Protein AF-A0A5X8MRG8-F1 (afdb_monomer_lite)

Organism: NCBI:txid1967642

Foldseek 3Di:
DDPPCDVVNVVVVVVVVCVVVPPPDPPPDPDDVVVVVVVVVVVVVVVVVVPPDPDPQWACAWDDDPPPDIDGGGHGVVVVVVVVVVVVVVVVVLVPDDPVRNVVVVVVVVVVVVVVVVVDDPDDDPDDDDDDDDDDDD

pLDDT: mean 78.26, std 19.21, range [37.41, 97.31]

Sequence (138 aa):
MNNKLTDETLSAWKMEAKISLGETAKGAWDYSHHEAILALVTELQERRKAEVPGYPETLPCPVFLEPGLKFDKGVRTQLVLYALRCRADYYAELGGMTAEQRAKHDVGIDEFKAMLQGSQPVSDRDELREQTGGDCES

Secondary structure (DSSP, 8-state):
------HHHHHHHHHHHHHHTT---S-S----HHHHHHHHHHHHHHHHHHT-----SB-SS-EEETTTEEE-TTSBHHHHHHHHHHHHHHHHHHHHS-HHHHHHHHHHHHHHHHHHHTS---------S---------

Structure (mmCIF, N/CA/C/O backbone):
data_AF-A0A5X8MRG8-F1
#
_entry.id   AF-A0A5X8MRG8-F1
#
loop_
_atom_site.group_PDB
_atom_site.id
_atom_site.type_symbol
_atom_site.label_atom_id
_atom_site.label_alt_id
_atom_site.label_comp_id
_atom_site.label_asym_id
_atom_site.label_entity_id
_atom_site.label_seq_id
_atom_site.pdbx_PDB_ins_code
_atom_site.Cartn_x
_atom_site.Cartn_y
_atom_site.Cartn_z
_atom_site.occupancy
_atom_site.B_iso_or_equiv
_atom_site.auth_seq_id
_atom_site.auth_comp_id
_atom_site.auth_asym_id
_atom_site.auth_atom_id
_atom_site.pdbx_PDB_model_num
ATOM 1 N N . MET A 1 1 ? 9.711 97.025 8.025 1.00 42.34 1 MET A N 1
ATOM 2 C CA . MET A 1 1 ? 9.571 96.287 9.298 1.00 42.34 1 MET A CA 1
ATOM 3 C C . MET A 1 1 ? 9.673 94.811 8.984 1.00 42.34 1 MET A C 1
ATOM 5 O O . MET A 1 1 ? 8.966 94.312 8.123 1.00 42.34 1 MET A O 1
ATOM 9 N N . ASN A 1 2 ? 10.668 94.186 9.585 1.00 59.44 2 ASN A N 1
ATOM 10 C CA . ASN A 1 2 ? 11.295 92.937 9.187 1.00 59.44 2 ASN A CA 1
ATOM 11 C C . ASN A 1 2 ? 10.516 91.792 9.839 1.00 59.44 2 ASN A C 1
ATOM 13 O O . ASN A 1 2 ? 10.466 91.695 11.064 1.00 59.44 2 ASN A O 1
ATOM 17 N N . ASN A 1 3 ? 9.891 90.955 9.016 1.00 64.62 3 ASN A N 1
ATOM 18 C CA . ASN A 1 3 ? 9.174 89.749 9.416 1.00 64.62 3 ASN A CA 1
ATOM 19 C C . ASN A 1 3 ? 10.179 88.690 9.886 1.00 64.62 3 ASN A C 1
ATOM 21 O O . ASN A 1 3 ? 10.600 87.811 9.140 1.00 64.62 3 ASN A O 1
ATOM 25 N N . LYS A 1 4 ? 10.605 88.799 11.144 1.00 66.75 4 LYS A N 1
ATOM 26 C CA . LYS A 1 4 ? 11.453 87.795 11.778 1.00 66.75 4 LYS A CA 1
ATOM 27 C C .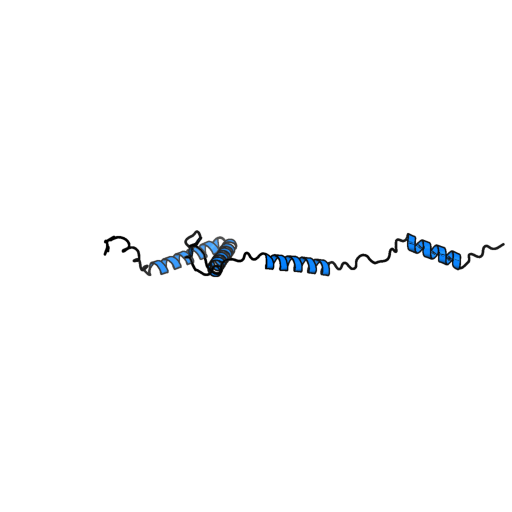 LYS A 1 4 ? 10.615 86.528 11.953 1.00 66.75 4 LYS A C 1
ATOM 29 O O . LYS A 1 4 ? 9.825 86.444 12.887 1.00 66.75 4 LYS A O 1
ATOM 34 N N . LEU A 1 5 ? 10.745 85.591 11.014 1.00 69.69 5 LEU A N 1
ATOM 35 C CA . LEU A 1 5 ? 10.175 84.253 11.127 1.00 69.69 5 LEU A CA 1
ATOM 36 C C . LEU A 1 5 ? 10.693 83.655 12.437 1.00 69.69 5 LEU A C 1
ATOM 38 O O . LEU A 1 5 ? 11.899 83.469 12.604 1.00 69.69 5 LEU A O 1
ATOM 42 N N . THR A 1 6 ? 9.799 83.487 13.406 1.00 77.19 6 THR A N 1
ATOM 43 C CA . THR A 1 6 ? 10.161 82.975 14.722 1.00 77.19 6 THR A CA 1
ATOM 44 C C . THR A 1 6 ? 10.472 81.490 14.606 1.00 77.19 6 THR A C 1
ATOM 46 O O . THR A 1 6 ? 9.896 80.775 13.784 1.00 77.19 6 THR A O 1
ATOM 49 N N . ASP A 1 7 ? 11.410 81.034 15.431 1.00 72.75 7 ASP A N 1
ATOM 50 C CA . ASP A 1 7 ? 11.827 7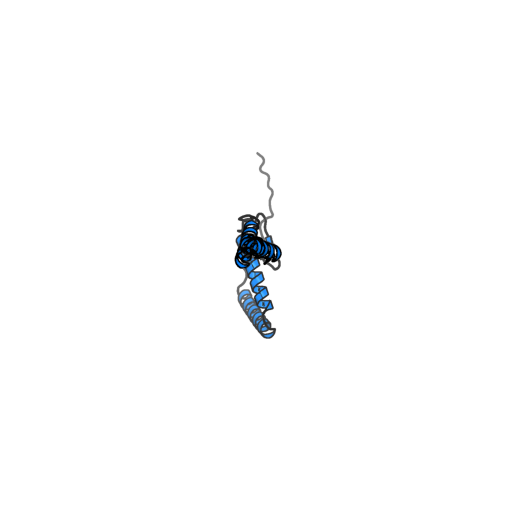9.632 15.503 1.00 72.75 7 ASP A CA 1
ATOM 51 C C . ASP A 1 7 ? 10.628 78.691 15.730 1.00 72.75 7 ASP A C 1
ATOM 53 O O . ASP A 1 7 ? 10.560 77.602 15.170 1.00 72.75 7 ASP A O 1
ATOM 57 N N . GLU A 1 8 ? 9.607 79.178 16.439 1.00 77.06 8 GLU A N 1
ATOM 58 C CA . GLU A 1 8 ? 8.351 78.468 16.673 1.00 77.06 8 GLU A CA 1
ATOM 59 C C . GLU A 1 8 ? 7.537 78.229 15.397 1.00 77.06 8 GLU A C 1
ATOM 61 O O . GLU A 1 8 ? 7.046 77.122 15.192 1.00 77.06 8 GLU A O 1
ATOM 66 N N . THR A 1 9 ? 7.435 79.213 14.497 1.00 81.38 9 THR A N 1
ATOM 67 C CA . THR A 1 9 ? 6.737 79.043 13.210 1.00 81.38 9 THR A CA 1
ATOM 68 C C . THR A 1 9 ? 7.487 78.059 12.315 1.00 81.38 9 THR A C 1
ATOM 70 O O . THR A 1 9 ? 6.882 77.253 11.610 1.00 81.38 9 THR A O 1
ATOM 73 N N . LEU A 1 10 ? 8.819 78.079 12.389 1.00 75.06 10 LEU A N 1
ATOM 74 C CA . LEU A 1 10 ? 9.689 77.149 11.672 1.00 75.06 10 LEU A CA 1
ATOM 75 C C . LEU A 1 10 ? 9.566 75.722 12.232 1.00 75.06 10 LEU A C 1
ATOM 77 O O . LEU A 1 10 ? 9.531 74.757 11.470 1.00 75.06 10 LEU A O 1
ATOM 81 N N . SER A 1 11 ? 9.438 75.588 13.553 1.00 77.94 11 SER A N 1
ATOM 82 C CA . SER A 1 11 ? 9.178 74.325 14.250 1.00 77.94 11 SER A CA 1
ATOM 83 C C . SER A 1 11 ? 7.787 73.767 13.929 1.00 77.94 11 SER A C 1
ATOM 85 O O . SER A 1 11 ? 7.657 72.578 13.630 1.00 77.94 11 SER A O 1
ATOM 87 N N . ALA A 1 12 ? 6.763 74.625 13.890 1.00 78.31 12 ALA A N 1
ATOM 88 C CA . ALA A 1 12 ? 5.396 74.249 13.538 1.00 78.31 12 ALA A CA 1
ATOM 89 C C . ALA A 1 12 ? 5.316 73.688 12.111 1.00 78.31 12 ALA A C 1
ATOM 91 O O . ALA A 1 12 ? 4.829 72.575 11.914 1.00 78.31 12 ALA A O 1
ATOM 92 N N . TRP A 1 13 ? 5.904 74.380 11.129 1.00 77.06 13 TRP A N 1
ATOM 93 C CA . TRP A 1 13 ? 5.945 73.890 9.745 1.00 77.06 13 TRP A CA 1
ATOM 94 C C . TRP A 1 13 ? 6.783 72.618 9.594 1.00 77.06 13 TRP A C 1
ATOM 96 O O . TRP A 1 13 ? 6.485 71.766 8.759 1.00 77.06 13 TRP A O 1
ATOM 106 N N . LYS A 1 14 ? 7.812 72.437 10.427 1.00 78.00 14 LYS A N 1
ATOM 107 C CA . LYS A 1 14 ? 8.632 71.219 10.438 1.00 78.00 14 LYS A CA 1
ATOM 108 C C . LYS A 1 14 ? 7.884 70.014 11.015 1.00 78.00 14 LYS A C 1
ATOM 110 O O . LYS A 1 14 ? 8.086 68.898 10.541 1.00 78.00 14 LYS A O 1
ATOM 115 N N . MET A 1 15 ? 7.030 70.223 12.016 1.00 71.31 15 MET A N 1
ATOM 116 C CA . MET A 1 15 ? 6.139 69.192 12.560 1.00 71.31 15 MET A CA 1
ATOM 117 C C . MET A 1 15 ? 5.035 68.829 11.559 1.00 71.31 15 MET A C 1
ATOM 119 O O . MET A 1 15 ? 4.814 67.646 11.309 1.00 71.31 15 MET A O 1
ATOM 123 N N . GLU A 1 16 ? 4.406 69.823 10.924 1.00 65.88 16 GLU A N 1
ATOM 124 C CA . GLU A 1 16 ? 3.395 69.601 9.877 1.00 65.88 16 GLU A CA 1
ATOM 125 C C . GLU A 1 16 ? 3.970 68.838 8.672 1.00 65.88 16 GLU A C 1
ATOM 127 O O . GLU A 1 16 ? 3.350 67.892 8.183 1.00 65.88 16 GLU A O 1
ATOM 132 N N . ALA A 1 17 ? 5.192 69.170 8.240 1.00 69.38 17 ALA A N 1
ATOM 133 C CA . ALA A 1 17 ? 5.876 68.458 7.161 1.00 69.38 17 ALA A CA 1
ATOM 134 C C . ALA A 1 17 ? 6.164 66.984 7.500 1.00 69.38 17 ALA A C 1
ATOM 136 O O . ALA A 1 17 ? 6.057 66.126 6.625 1.00 69.38 17 ALA A O 1
ATOM 137 N N . LYS A 1 18 ? 6.486 66.667 8.761 1.00 59.00 18 LYS A N 1
ATOM 138 C CA . LYS A 1 18 ? 6.705 65.279 9.207 1.00 59.00 18 LYS A CA 1
ATOM 139 C C . LYS A 1 18 ? 5.426 64.444 9.192 1.00 59.00 18 LYS A C 1
ATOM 141 O O . LYS A 1 18 ? 5.452 63.294 8.770 1.00 59.00 18 LYS A O 1
ATOM 146 N N . ILE A 1 19 ? 4.300 65.030 9.597 1.00 60.06 19 ILE A N 1
ATOM 147 C CA . ILE A 1 19 ? 2.998 64.345 9.580 1.00 60.06 19 ILE A CA 1
ATOM 148 C C . ILE A 1 19 ? 2.538 64.098 8.131 1.00 60.06 19 ILE A C 1
ATOM 150 O O . ILE A 1 19 ? 2.024 63.026 7.819 1.00 60.06 19 ILE A O 1
ATOM 154 N N . SER A 1 20 ? 2.779 65.056 7.229 1.00 58.53 20 SER A N 1
ATOM 155 C CA . SER A 1 20 ? 2.402 64.960 5.809 1.00 58.53 20 SER A CA 1
ATOM 156 C C . SER A 1 20 ? 3.255 63.958 5.011 1.00 58.53 20 SER A C 1
ATOM 158 O O . SER A 1 20 ? 2.766 63.349 4.062 1.00 58.53 20 SER A O 1
ATOM 160 N N . LEU A 1 21 ? 4.505 63.705 5.428 1.00 53.84 21 LEU A N 1
ATOM 161 C CA . LEU A 1 21 ? 5.387 62.708 4.801 1.00 53.84 21 LEU A CA 1
ATOM 162 C C . LEU A 1 21 ? 5.022 61.252 5.161 1.00 53.84 21 LEU A C 1
ATOM 164 O O . LEU A 1 21 ? 5.746 60.325 4.804 1.00 53.84 21 LEU A O 1
ATOM 168 N N . GLY A 1 22 ? 3.894 61.026 5.842 1.00 50.69 22 GLY A N 1
ATOM 169 C CA . GLY A 1 22 ? 3.410 59.679 6.129 1.00 50.69 22 GLY A CA 1
ATOM 170 C C . GLY A 1 22 ? 4.260 58.938 7.159 1.00 50.69 22 GLY A C 1
ATOM 171 O O . GLY A 1 22 ? 4.263 57.709 7.173 1.00 50.69 22 GLY A O 1
ATOM 172 N N . GLU A 1 23 ? 4.942 59.650 8.061 1.00 52.25 23 GLU A N 1
ATOM 173 C CA . GLU A 1 23 ? 5.461 59.052 9.295 1.00 52.25 23 GLU A CA 1
ATOM 174 C C . GLU A 1 23 ? 4.295 58.808 10.272 1.00 52.25 23 GLU A C 1
ATOM 176 O O . GLU A 1 23 ? 4.256 59.312 11.393 1.00 52.25 23 GLU A O 1
ATOM 181 N N . THR A 1 24 ? 3.310 58.007 9.854 1.00 50.12 24 THR A N 1
ATOM 182 C CA . THR A 1 24 ? 2.515 57.252 10.819 1.00 50.12 24 THR A CA 1
ATOM 183 C C . THR A 1 24 ? 3.487 56.370 11.583 1.00 50.12 24 THR A C 1
ATOM 185 O O . THR A 1 24 ? 4.351 55.738 10.968 1.00 50.12 24 THR A O 1
ATOM 188 N N . ALA A 1 25 ? 3.358 56.355 12.911 1.00 46.75 25 ALA A N 1
ATOM 189 C CA . ALA A 1 25 ? 4.076 55.451 13.794 1.00 46.75 25 ALA A CA 1
ATOM 190 C C . ALA A 1 25 ? 4.281 54.096 13.104 1.00 46.75 25 ALA A C 1
ATOM 192 O O . ALA A 1 25 ? 3.309 53.470 12.679 1.00 46.75 25 ALA A O 1
ATOM 193 N N . LYS A 1 26 ? 5.542 53.665 12.972 1.00 47.91 26 LYS A N 1
ATOM 194 C CA . LYS A 1 26 ? 5.908 52.291 12.606 1.00 47.91 26 LYS A CA 1
ATOM 195 C C . LYS A 1 26 ? 5.431 51.350 13.718 1.00 47.91 26 LYS A C 1
ATOM 197 O O . LYS A 1 26 ? 6.218 50.825 14.487 1.00 47.91 26 LYS A O 1
ATOM 202 N N . GLY A 1 27 ? 4.125 51.212 13.862 1.00 53.47 27 GLY A N 1
ATOM 203 C CA . GLY A 1 27 ? 3.444 50.224 14.681 1.00 53.47 27 GLY A CA 1
ATOM 204 C C . GLY A 1 27 ? 2.625 49.338 13.756 1.00 53.47 27 GLY A C 1
ATOM 205 O O . GLY A 1 27 ? 1.422 49.225 13.927 1.00 53.47 27 GLY A O 1
ATOM 206 N N . ALA A 1 28 ? 3.262 48.853 12.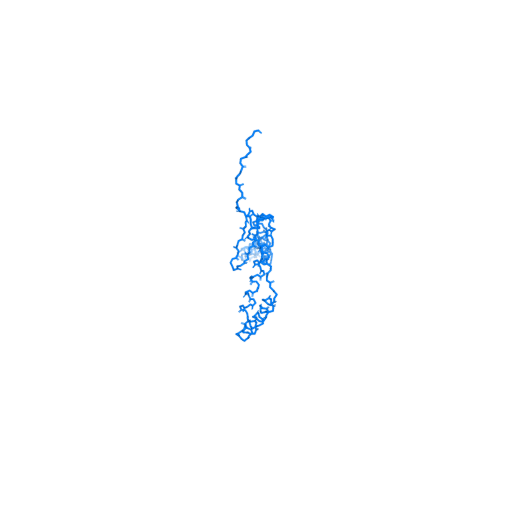693 1.00 54.28 28 ALA A N 1
ATOM 207 C CA . ALA A 1 28 ? 2.711 48.009 11.638 1.00 54.28 28 ALA A CA 1
ATOM 208 C C . ALA A 1 28 ? 3.854 47.886 10.618 1.00 54.28 28 ALA A C 1
ATOM 210 O O . ALA A 1 28 ? 4.104 48.818 9.867 1.00 54.28 28 ALA A O 1
ATOM 211 N N . TRP A 1 29 ? 4.669 46.846 10.531 1.00 50.41 29 TRP A N 1
ATOM 212 C CA . TRP A 1 29 ? 4.529 45.463 10.928 1.00 50.41 29 TRP A CA 1
ATOM 213 C C . TRP A 1 29 ? 5.940 44.969 11.283 1.00 50.41 29 TRP A C 1
ATOM 215 O O . TRP A 1 29 ? 6.808 44.978 10.412 1.00 50.41 29 TRP A O 1
ATOM 225 N N . ASP A 1 30 ? 6.171 44.469 12.499 1.00 59.81 30 ASP A N 1
ATOM 226 C CA . ASP A 1 30 ? 7.345 43.626 12.804 1.00 59.81 30 ASP A CA 1
ATOM 227 C C . ASP A 1 30 ? 7.147 42.216 12.211 1.00 59.81 30 ASP A C 1
ATOM 229 O O . ASP A 1 30 ? 7.365 41.186 12.846 1.00 59.81 30 ASP A O 1
ATOM 233 N N . TYR A 1 31 ? 6.641 42.154 10.978 1.00 64.88 31 TYR A N 1
ATOM 234 C CA . TYR A 1 31 ? 6.314 40.912 10.301 1.00 64.88 31 TYR A CA 1
ATOM 235 C C . TYR A 1 31 ? 7.574 40.377 9.639 1.00 64.88 31 TYR A C 1
ATOM 237 O O . TYR A 1 31 ? 7.849 40.591 8.459 1.00 64.88 31 TYR A O 1
ATOM 245 N N . SER A 1 32 ? 8.374 39.685 10.442 1.00 80.62 32 SER A N 1
ATOM 246 C CA . SER A 1 32 ? 9.438 38.842 9.927 1.00 80.62 32 SER A CA 1
ATOM 247 C C . SER A 1 32 ? 8.794 37.696 9.150 1.00 80.62 32 SER A C 1
ATOM 249 O O . SER A 1 32 ? 8.135 36.832 9.728 1.00 80.62 32 SER A O 1
ATOM 251 N N . HIS A 1 33 ? 8.984 37.670 7.830 1.00 79.88 33 HIS A N 1
ATOM 252 C CA . HIS A 1 33 ? 8.505 36.578 6.977 1.00 79.88 33 HIS A CA 1
ATOM 253 C C . HIS A 1 33 ? 8.926 35.203 7.500 1.00 79.88 33 HIS A C 1
ATOM 255 O O . HIS A 1 33 ? 8.174 34.244 7.376 1.00 79.88 33 HIS A O 1
ATOM 261 N N . HIS A 1 34 ? 10.105 35.117 8.114 1.00 76.00 34 HIS A N 1
ATOM 262 C CA . HIS A 1 34 ? 10.591 33.889 8.721 1.00 76.00 34 HIS A CA 1
ATOM 263 C C . HIS A 1 34 ? 9.696 33.425 9.880 1.00 76.00 34 HIS A C 1
ATOM 265 O O . HIS A 1 34 ? 9.339 32.255 9.923 1.00 76.00 34 HIS A O 1
ATOM 271 N N . GLU A 1 35 ? 9.262 34.329 10.763 1.00 89.38 35 GLU A N 1
ATOM 272 C CA . GLU A 1 35 ? 8.347 34.004 11.872 1.00 89.38 35 GLU A CA 1
ATOM 273 C C . GLU A 1 35 ? 6.978 33.550 11.361 1.00 89.38 35 GLU A C 1
ATOM 275 O O . GLU A 1 35 ? 6.410 32.578 11.853 1.00 89.38 35 GLU A O 1
ATOM 280 N N . ALA A 1 36 ? 6.469 34.193 10.310 1.00 89.38 36 ALA A N 1
ATOM 281 C CA . ALA A 1 36 ? 5.222 33.782 9.675 1.00 89.38 36 ALA A CA 1
ATOM 282 C C . ALA A 1 36 ? 5.325 32.407 9.002 1.00 89.38 36 ALA A C 1
ATOM 284 O O . ALA A 1 36 ? 4.409 31.590 9.104 1.00 89.38 36 ALA A O 1
ATOM 285 N N . ILE A 1 37 ? 6.452 32.139 8.338 1.00 91.44 37 ILE A N 1
ATOM 286 C CA . ILE A 1 37 ? 6.750 30.829 7.757 1.00 91.44 37 ILE A CA 1
ATOM 287 C C . ILE A 1 37 ? 6.844 29.781 8.868 1.00 91.44 37 ILE A C 1
ATOM 289 O O . ILE A 1 37 ? 6.230 28.727 8.745 1.00 91.44 37 ILE A O 1
ATOM 293 N N . LEU A 1 38 ? 7.548 30.065 9.967 1.00 93.25 38 LEU A N 1
ATOM 294 C CA . LEU A 1 38 ? 7.648 29.154 11.107 1.00 93.25 38 LEU A CA 1
ATOM 295 C C . LEU A 1 38 ? 6.281 28.871 11.734 1.00 93.25 38 LEU A C 1
ATOM 297 O O . LEU A 1 38 ? 5.984 27.712 12.026 1.00 93.25 38 LEU A O 1
ATOM 301 N N . ALA A 1 39 ? 5.435 29.888 11.901 1.00 92.06 39 ALA A N 1
ATOM 302 C CA . ALA A 1 39 ? 4.085 29.728 12.431 1.00 92.06 39 ALA A CA 1
ATOM 303 C C . ALA A 1 39 ? 3.227 28.829 11.527 1.00 92.06 39 ALA A C 1
ATOM 30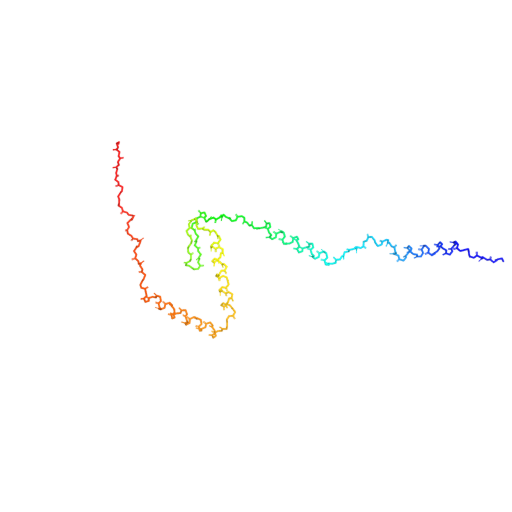5 O O . ALA A 1 39 ? 2.611 27.884 12.016 1.00 92.06 39 ALA A O 1
ATOM 306 N N . LEU A 1 40 ? 3.263 29.053 10.209 1.00 93.38 40 LEU A N 1
ATOM 307 C CA . LEU A 1 40 ? 2.549 28.225 9.231 1.00 93.38 40 LEU A CA 1
ATOM 308 C C . LEU A 1 40 ? 3.078 26.788 9.190 1.00 93.38 40 LEU A C 1
ATOM 310 O O . LEU A 1 40 ? 2.295 25.842 9.172 1.00 93.38 40 LEU A O 1
ATOM 314 N N . VAL A 1 41 ? 4.400 26.602 9.201 1.00 94.94 41 VAL A N 1
ATOM 315 C CA . VAL A 1 41 ? 5.026 25.271 9.233 1.00 94.94 41 VAL A CA 1
ATOM 316 C C . VAL A 1 41 ? 4.647 24.532 10.514 1.00 94.94 41 VAL A C 1
ATOM 318 O O . VAL A 1 41 ? 4.300 23.353 10.455 1.00 94.94 41 VAL A O 1
ATOM 321 N N . THR A 1 42 ? 4.654 25.223 11.654 1.00 94.00 42 THR A N 1
ATOM 322 C CA . THR A 1 42 ? 4.261 24.655 12.951 1.00 94.00 42 THR A CA 1
ATOM 323 C C . THR A 1 42 ? 2.790 24.257 12.947 1.00 94.00 42 THR A C 1
ATOM 325 O O . THR A 1 42 ? 2.456 23.134 13.317 1.00 94.00 42 THR A O 1
ATOM 328 N N . GLU A 1 43 ? 1.906 25.129 12.463 1.00 93.12 43 GLU A N 1
ATOM 329 C CA . GLU A 1 43 ? 0.477 24.842 12.354 1.00 93.12 43 GLU A CA 1
ATOM 330 C C . GLU A 1 43 ? 0.205 23.639 11.437 1.00 93.12 43 GLU A C 1
ATOM 332 O O . GLU A 1 43 ? -0.548 22.735 11.803 1.00 93.12 43 GLU A O 1
ATOM 337 N N . LEU A 1 44 ? 0.858 23.572 10.273 1.00 91.69 44 LEU A N 1
ATOM 338 C CA . LEU A 1 44 ? 0.756 22.432 9.359 1.00 91.69 44 LEU A CA 1
ATOM 339 C C . LEU A 1 44 ? 1.285 21.142 9.991 1.00 91.69 44 LEU A C 1
ATOM 341 O O . LEU A 1 44 ? 0.698 20.076 9.802 1.00 91.69 44 LEU A O 1
ATOM 345 N N . GLN A 1 45 ? 2.374 21.220 10.753 1.00 87.06 45 GLN A N 1
ATOM 346 C CA . GLN A 1 45 ? 2.951 20.073 11.445 1.00 87.06 45 GLN A CA 1
ATOM 347 C C . GLN A 1 45 ? 2.034 19.545 12.555 1.00 87.06 45 GLN A C 1
ATOM 349 O O . GLN A 1 45 ? 1.908 18.327 12.698 1.00 87.06 45 GLN A O 1
ATOM 354 N N . GLU A 1 46 ? 1.365 20.426 13.298 1.00 86.62 46 GLU A N 1
ATOM 355 C CA . GLU A 1 46 ? 0.400 20.041 14.333 1.00 86.62 46 GLU A CA 1
ATOM 356 C C . GLU A 1 46 ? -0.901 19.497 13.733 1.00 86.62 46 GLU A C 1
ATOM 358 O O . GLU A 1 46 ? -1.391 18.462 14.186 1.00 86.62 46 GLU A O 1
ATOM 363 N N . ARG A 1 47 ? -1.401 20.079 12.636 1.00 81.12 47 ARG A N 1
ATOM 364 C CA . ARG A 1 47 ? -2.519 19.497 11.867 1.00 81.12 47 ARG A CA 1
ATOM 365 C C . ARG A 1 47 ? -2.183 18.088 11.372 1.00 81.12 47 ARG A C 1
ATOM 367 O O . ARG A 1 47 ? -2.969 17.167 11.567 1.00 81.12 47 ARG A O 1
ATOM 374 N N . ARG A 1 48 ? -0.972 17.883 10.837 1.00 74.06 48 ARG A N 1
ATOM 375 C CA . ARG A 1 48 ? -0.498 16.569 10.366 1.00 74.06 48 ARG A CA 1
ATOM 376 C C . ARG A 1 48 ? -0.365 15.533 11.490 1.00 74.06 48 ARG A C 1
ATOM 378 O O . ARG A 1 48 ? -0.473 14.339 11.225 1.00 74.06 48 ARG A O 1
ATOM 385 N N . LYS A 1 49 ? -0.094 15.959 12.730 1.00 68.75 49 LYS A N 1
ATOM 386 C CA . LYS A 1 49 ? -0.097 15.073 13.908 1.00 68.75 49 LYS A CA 1
ATOM 387 C C . LYS A 1 49 ? -1.513 14.751 14.384 1.00 68.75 49 LYS A C 1
ATOM 389 O O . LYS A 1 49 ? -1.763 13.616 14.774 1.00 68.75 49 LYS A O 1
ATOM 394 N N . ALA A 1 50 ? -2.410 15.736 14.373 1.00 63.62 50 ALA A N 1
ATOM 395 C CA . ALA A 1 50 ? -3.784 15.591 14.851 1.00 63.62 50 ALA A CA 1
ATOM 396 C C . ALA A 1 50 ? -4.663 14.751 13.910 1.00 63.62 50 ALA A C 1
ATOM 398 O O . ALA A 1 50 ? -5.619 14.127 14.359 1.00 63.62 50 ALA A O 1
ATOM 399 N N . GLU A 1 51 ? -4.325 14.696 12.621 1.00 58.97 51 GLU A N 1
ATOM 400 C CA . GLU A 1 51 ? -5.069 13.944 11.607 1.00 58.97 51 GLU A CA 1
ATOM 401 C C . GLU A 1 51 ? -4.763 12.445 11.550 1.00 58.97 51 GLU A C 1
ATOM 403 O O . GLU A 1 51 ? -5.264 11.784 10.646 1.00 58.97 51 GLU A O 1
ATOM 408 N N . VAL A 1 52 ? -3.986 11.866 12.476 1.00 59.69 52 VAL A N 1
ATOM 409 C CA . VAL A 1 52 ? -3.814 10.405 12.498 1.00 59.69 52 VAL A CA 1
ATOM 410 C C . VAL A 1 52 ? -5.174 9.786 12.820 1.00 59.69 52 VAL A C 1
ATOM 412 O O . VAL A 1 52 ? -5.619 9.882 13.968 1.00 59.69 52 VAL A O 1
ATOM 415 N N . PRO A 1 53 ? -5.853 9.133 11.855 1.00 60.91 53 PRO A N 1
ATOM 416 C CA . PRO A 1 53 ? -7.046 8.380 12.178 1.00 60.91 53 PRO A CA 1
ATOM 417 C C . PRO A 1 53 ? -6.589 7.331 13.183 1.00 60.91 53 PRO A C 1
ATOM 419 O O . PRO A 1 53 ? -5.606 6.631 12.930 1.00 60.91 53 PRO A O 1
ATOM 422 N N . GLY A 1 54 ? -7.233 7.272 14.346 1.00 75.56 54 GLY A N 1
ATOM 423 C CA . GLY A 1 54 ? -6.953 6.244 15.339 1.00 75.56 54 GLY A CA 1
ATOM 424 C C . GLY A 1 54 ? -7.278 4.886 14.733 1.00 75.56 54 GLY A C 1
ATOM 425 O O . GLY A 1 54 ? -8.411 4.419 14.823 1.00 75.56 54 GLY A O 1
ATOM 426 N N . TYR A 1 55 ? -6.311 4.283 14.045 1.00 83.62 55 TYR A N 1
ATOM 427 C CA . TYR A 1 55 ? -6.459 2.949 13.498 1.00 83.62 55 TYR A CA 1
ATOM 428 C C . TYR A 1 55 ? -6.602 1.980 14.668 1.00 83.62 55 TYR A C 1
ATOM 430 O O . TYR A 1 55 ? -5.924 2.150 15.688 1.00 83.62 55 TYR A O 1
ATOM 438 N N . PRO A 1 56 ? -7.457 0.955 14.546 1.00 91.75 56 PRO A N 1
ATOM 439 C CA . PRO A 1 56 ? -7.535 -0.054 15.584 1.00 91.75 56 PRO A CA 1
ATOM 440 C C . PRO A 1 56 ? -6.159 -0.713 15.733 1.00 91.75 56 PRO A C 1
ATOM 442 O O . PRO A 1 56 ? -5.457 -0.921 14.741 1.00 91.75 56 PRO A O 1
ATOM 445 N N . GLU A 1 57 ? -5.759 -1.049 16.960 1.00 93.94 57 GLU A N 1
ATOM 446 C CA . GLU A 1 57 ? -4.461 -1.693 17.216 1.00 93.94 57 GLU A CA 1
ATOM 447 C C . GLU A 1 57 ? -4.321 -3.000 16.416 1.00 93.94 57 GLU A C 1
ATOM 449 O O . GLU A 1 57 ? -3.252 -3.315 15.883 1.00 93.94 57 GLU A O 1
ATOM 454 N N . THR A 1 58 ? -5.436 -3.718 16.255 1.00 96.81 58 THR A N 1
ATOM 455 C CA . THR A 1 58 ? -5.537 -4.957 15.482 1.00 96.81 58 THR A CA 1
ATOM 456 C C . THR A 1 58 ? -6.674 -4.912 14.465 1.00 96.81 58 THR A C 1
ATOM 458 O O . THR A 1 58 ? -7.647 -4.173 14.620 1.00 96.81 58 THR A O 1
ATOM 461 N N . LEU A 1 59 ? -6.562 -5.716 13.408 1.00 96.38 59 LEU A N 1
ATOM 462 C CA . LEU A 1 59 ? -7.560 -5.784 12.350 1.00 96.38 59 LEU A CA 1
ATOM 463 C C . LEU A 1 59 ? -8.891 -6.348 12.878 1.00 96.38 59 LEU A C 1
ATOM 465 O O . LEU A 1 59 ? -8.913 -7.469 13.399 1.00 96.38 59 LEU A O 1
ATOM 469 N N . PRO A 1 60 ? -10.019 -5.637 12.693 1.00 95.69 60 PRO A N 1
ATOM 470 C CA . PRO A 1 60 ? -11.328 -6.096 13.161 1.00 95.69 60 PRO A CA 1
ATOM 471 C C . PRO A 1 60 ? -11.889 -7.253 12.318 1.00 95.69 60 PRO A C 1
ATOM 473 O O . PRO A 1 60 ? -12.734 -8.019 12.789 1.00 95.69 60 PRO A O 1
ATOM 476 N N . CYS A 1 61 ? -11.400 -7.407 11.087 1.00 96.06 61 CYS A N 1
ATOM 477 C CA . CYS A 1 61 ? -11.768 -8.446 10.134 1.00 96.06 61 CYS A CA 1
ATOM 478 C C . CYS A 1 61 ? -10.556 -8.837 9.265 1.00 96.06 61 CYS A C 1
ATOM 480 O O . CYS A 1 61 ? -9.562 -8.108 9.249 1.00 96.06 61 CYS A O 1
ATOM 482 N N . PRO A 1 62 ? -10.611 -9.975 8.550 1.00 97.19 62 PRO A N 1
ATOM 483 C CA . PRO A 1 62 ? -9.587 -10.320 7.571 1.00 97.19 62 PRO A CA 1
ATOM 484 C C . PRO A 1 62 ? -9.512 -9.286 6.438 1.00 97.19 62 PRO A C 1
ATOM 486 O O . PRO A 1 62 ? -10.542 -8.829 5.943 1.00 97.19 62 PRO A O 1
ATOM 489 N N . VAL A 1 63 ? -8.297 -8.951 6.008 1.00 96.06 63 VAL A N 1
ATOM 490 C CA . VAL A 1 63 ? -8.010 -8.006 4.921 1.00 96.06 63 VAL A CA 1
ATOM 491 C C . VAL A 1 63 ? -7.287 -8.737 3.799 1.00 96.06 63 VAL A C 1
ATOM 493 O O . VAL A 1 63 ? -6.298 -9.429 4.033 1.00 96.06 63 VAL A O 1
ATOM 496 N N . PHE A 1 64 ? -7.760 -8.544 2.572 1.00 94.88 64 PHE A N 1
ATOM 497 C CA . PHE A 1 64 ? -7.166 -9.104 1.364 1.00 94.88 64 PHE A CA 1
ATOM 498 C C . PHE A 1 64 ? -6.637 -7.959 0.507 1.00 94.88 64 PHE A C 1
ATOM 500 O O . PHE A 1 64 ? -7.389 -7.076 0.097 1.00 94.88 64 PHE A O 1
ATOM 507 N N . LEU A 1 65 ? -5.330 -7.956 0.274 1.00 91.88 65 LEU A N 1
ATOM 508 C CA . LEU A 1 65 ? -4.652 -7.026 -0.609 1.00 91.88 65 LEU A CA 1
ATOM 509 C C . LEU A 1 65 ? -4.261 -7.763 -1.886 1.00 91.88 65 LEU A C 1
ATOM 511 O O . LEU A 1 65 ? -3.381 -8.623 -1.898 1.00 91.88 65 LEU A O 1
ATOM 515 N N . GLU A 1 66 ? -4.896 -7.373 -2.980 1.00 90.25 66 GLU A N 1
ATOM 516 C CA . GLU A 1 66 ? -4.516 -7.799 -4.320 1.00 90.25 66 GLU A CA 1
ATOM 517 C C . GLU A 1 66 ? -3.166 -7.155 -4.705 1.00 90.25 66 GLU A C 1
ATOM 519 O O . GLU A 1 66 ? -3.009 -5.941 -4.505 1.00 90.25 66 GLU A O 1
ATOM 524 N N . PRO A 1 67 ? -2.187 -7.904 -5.250 1.00 89.19 67 PRO A N 1
ATOM 525 C CA . PRO A 1 67 ? -2.198 -9.353 -5.466 1.00 89.19 67 PRO A CA 1
ATOM 526 C C . PRO A 1 67 ? -1.702 -10.154 -4.243 1.00 89.19 67 PRO A C 1
ATOM 528 O O . PRO A 1 67 ? -0.633 -9.881 -3.697 1.00 89.19 67 PRO A O 1
ATOM 531 N N . GLY A 1 68 ? -2.447 -11.202 -3.871 1.00 86.94 68 GLY A N 1
ATOM 532 C CA . GLY A 1 68 ? -1.943 -12.361 -3.118 1.00 86.94 68 GLY A CA 1
ATOM 533 C C . GLY A 1 68 ? -1.630 -12.198 -1.624 1.00 86.94 68 GLY A C 1
ATOM 534 O O . GLY A 1 68 ? -1.178 -13.163 -1.012 1.00 86.94 68 GLY A O 1
ATOM 535 N N . LEU A 1 69 ? -1.858 -11.039 -1.005 1.00 92.38 69 LEU A N 1
ATOM 536 C CA . LEU A 1 69 ? -1.507 -10.822 0.401 1.00 92.38 69 LEU A CA 1
ATOM 537 C C . LEU A 1 69 ? -2.757 -10.802 1.287 1.00 92.38 69 LEU A C 1
ATOM 539 O O . LEU A 1 69 ? -3.612 -9.931 1.153 1.00 92.38 69 LEU A O 1
ATOM 543 N N . LYS A 1 70 ? -2.854 -11.748 2.226 1.00 95.69 70 LYS A N 1
ATOM 544 C CA . LYS A 1 70 ? -3.968 -11.853 3.177 1.00 95.69 70 LYS A CA 1
ATOM 545 C C . LYS A 1 70 ? -3.482 -11.632 4.605 1.00 95.69 70 LYS A C 1
ATOM 547 O O . LYS A 1 70 ? -2.502 -12.233 5.032 1.00 95.69 70 LYS A O 1
ATOM 552 N N . PHE A 1 71 ? -4.222 -10.825 5.352 1.00 96.38 71 PHE A N 1
ATOM 553 C CA . PHE A 1 71 ? -4.073 -10.670 6.792 1.00 96.38 71 PHE A CA 1
ATOM 554 C C . PHE A 1 71 ? -5.339 -11.154 7.482 1.00 96.38 71 PHE A C 1
ATOM 556 O O . PHE A 1 71 ? -6.439 -10.729 7.135 1.00 96.38 71 PHE A O 1
ATOM 563 N N . ASP A 1 72 ? -5.196 -12.034 8.463 1.00 96.62 72 ASP A N 1
ATOM 564 C CA . ASP A 1 72 ? -6.335 -12.496 9.246 1.00 96.62 72 ASP A CA 1
ATOM 565 C C . ASP A 1 72 ? -6.767 -11.458 10.294 1.00 96.62 72 ASP A C 1
ATOM 567 O O . ASP A 1 72 ? -6.059 -10.498 10.615 1.00 96.62 72 ASP A O 1
ATOM 571 N N . LYS A 1 73 ? -7.961 -11.665 10.850 1.00 96.88 73 LYS A N 1
ATOM 572 C CA . LYS A 1 73 ? -8.469 -10.880 11.980 1.00 96.88 73 LYS A CA 1
ATOM 573 C C . LYS A 1 73 ? -7.486 -10.939 13.159 1.00 96.88 73 LYS A C 1
ATOM 575 O O . LYS A 1 73 ? -6.951 -12.000 13.464 1.00 96.88 73 LYS A O 1
ATOM 580 N N . GLY A 1 74 ? -7.303 -9.821 13.861 1.00 95.31 74 GLY A N 1
ATOM 581 C CA . GLY A 1 74 ? -6.452 -9.738 15.055 1.00 95.31 74 GLY A CA 1
ATOM 582 C C . GLY A 1 74 ? -4.970 -9.469 14.772 1.00 95.31 74 GLY A C 1
ATOM 583 O O . GLY A 1 74 ? -4.216 -9.201 15.704 1.00 95.31 74 GLY A O 1
ATOM 584 N N . VAL A 1 75 ? -4.536 -9.469 13.506 1.00 96.88 75 VAL A N 1
ATOM 585 C CA . VAL A 1 75 ? -3.188 -9.013 13.130 1.00 96.88 75 VAL A CA 1
ATOM 586 C C . VAL A 1 75 ? -3.032 -7.531 13.473 1.00 96.88 75 VAL A C 1
ATOM 588 O O . VAL A 1 75 ? -3.964 -6.753 13.288 1.00 96.88 75 VAL A O 1
ATOM 591 N N . ARG A 1 76 ? -1.855 -7.110 13.954 1.00 96.38 76 ARG A N 1
ATOM 592 C CA . ARG A 1 76 ? -1.588 -5.690 14.234 1.00 96.38 76 ARG A CA 1
ATOM 593 C C . ARG A 1 76 ? -1.732 -4.854 12.967 1.00 96.38 76 ARG A C 1
ATOM 595 O O . ARG A 1 76 ? -1.046 -5.119 11.979 1.00 96.38 76 ARG A O 1
ATOM 602 N N . THR A 1 77 ? -2.539 -3.799 13.015 1.00 95.50 77 THR A N 1
ATOM 603 C CA . THR A 1 77 ? -2.796 -2.933 11.850 1.00 95.50 77 THR A CA 1
ATOM 604 C C . THR A 1 77 ? -1.510 -2.305 11.309 1.00 95.50 77 THR A C 1
ATOM 606 O O . THR A 1 77 ? -1.348 -2.149 10.100 1.00 95.50 77 THR A O 1
ATOM 609 N N . GLN A 1 78 ? -0.532 -2.047 12.184 1.00 94.44 78 GLN A N 1
ATOM 610 C CA . GLN A 1 78 ? 0.794 -1.561 11.801 1.00 94.44 78 GLN A CA 1
ATOM 611 C C . GLN A 1 78 ? 1.507 -2.472 10.784 1.00 94.44 78 GLN A C 1
ATOM 613 O O . GLN A 1 78 ? 2.223 -1.963 9.926 1.00 94.44 78 GLN A O 1
ATOM 618 N N . LEU A 1 79 ? 1.296 -3.794 10.829 1.00 95.12 79 LEU A N 1
ATOM 619 C CA . LEU A 1 79 ? 1.893 -4.727 9.864 1.00 95.12 79 LEU A CA 1
ATOM 620 C C . LEU A 1 79 ? 1.290 -4.565 8.468 1.00 95.12 79 LEU A C 1
ATOM 622 O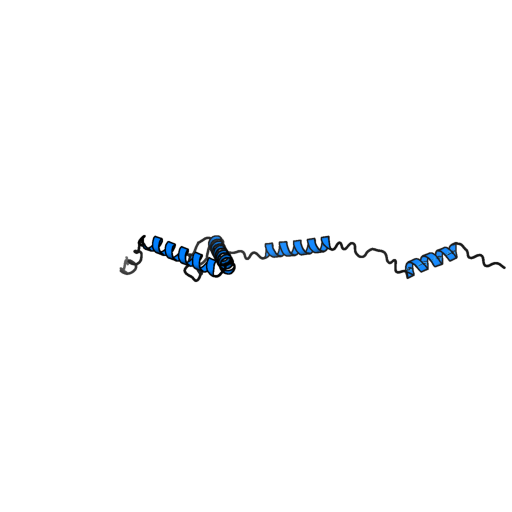 O . LEU A 1 79 ? 2.022 -4.605 7.483 1.00 95.12 79 LEU A O 1
ATOM 626 N N . VAL A 1 80 ? -0.021 -4.326 8.380 1.00 95.31 80 VAL A N 1
ATOM 627 C CA . VAL A 1 80 ? -0.689 -4.052 7.099 1.00 95.31 80 VAL A CA 1
ATOM 628 C C . VAL A 1 80 ? -0.169 -2.754 6.499 1.00 95.31 80 VAL A C 1
ATOM 630 O O . VAL A 1 80 ? 0.195 -2.715 5.326 1.00 95.31 80 VAL A O 1
ATOM 633 N N . LEU A 1 81 ? -0.076 -1.699 7.312 1.00 94.38 81 LEU A N 1
ATOM 634 C CA . LEU A 1 81 ? 0.450 -0.405 6.875 1.00 94.38 81 LEU A CA 1
ATOM 635 C C . LEU A 1 81 ? 1.912 -0.511 6.423 1.00 94.38 81 LEU A C 1
ATOM 637 O O . LEU A 1 81 ? 2.283 0.057 5.397 1.00 94.38 81 LEU A O 1
ATOM 641 N N . TYR A 1 82 ? 2.727 -1.278 7.148 1.00 94.62 82 TYR A N 1
ATOM 642 C CA . TYR A 1 82 ? 4.109 -1.545 6.763 1.00 94.62 82 TYR A CA 1
ATOM 643 C C . TYR A 1 82 ? 4.194 -2.309 5.437 1.00 94.62 82 TYR A C 1
ATOM 645 O O . TYR A 1 82 ? 4.923 -1.890 4.544 1.00 94.62 82 TYR A O 1
ATOM 653 N N . ALA A 1 83 ? 3.396 -3.364 5.250 1.00 95.19 83 ALA A N 1
ATOM 654 C CA . ALA A 1 83 ? 3.366 -4.114 3.996 1.00 95.19 83 ALA A CA 1
ATOM 655 C C . ALA A 1 83 ? 2.942 -3.243 2.800 1.00 95.19 83 ALA A C 1
ATOM 657 O O . ALA A 1 83 ? 3.542 -3.325 1.727 1.00 95.19 83 ALA A O 1
ATOM 658 N N . LEU A 1 84 ? 1.951 -2.365 2.991 1.00 94.94 84 LEU A N 1
ATOM 659 C CA . LEU A 1 84 ? 1.543 -1.387 1.979 1.00 94.94 84 LEU A CA 1
ATOM 660 C C . LEU A 1 84 ? 2.681 -0.425 1.632 1.00 94.94 84 LEU A C 1
ATOM 662 O O . LEU A 1 84 ? 2.886 -0.127 0.454 1.00 94.94 84 LEU A O 1
ATOM 666 N N . ARG A 1 85 ? 3.436 0.028 2.638 1.00 95.81 85 ARG A N 1
ATOM 667 C CA . ARG A 1 85 ? 4.598 0.893 2.431 1.00 95.81 85 ARG A CA 1
ATOM 668 C C . ARG A 1 85 ? 5.700 0.178 1.653 1.00 95.81 85 ARG A C 1
ATOM 670 O O . ARG A 1 85 ? 6.125 0.703 0.632 1.00 95.81 85 ARG A O 1
ATOM 677 N N . CYS A 1 86 ? 6.087 -1.029 2.065 1.00 95.50 86 CYS A N 1
ATOM 678 C CA . CYS A 1 86 ? 7.078 -1.838 1.353 1.00 95.50 86 CYS A CA 1
ATOM 679 C C . CYS A 1 86 ? 6.694 -2.046 -0.114 1.00 95.50 86 CYS A C 1
ATOM 681 O O . CYS A 1 86 ? 7.534 -1.921 -0.998 1.00 95.50 86 CYS A O 1
ATOM 683 N N . ARG A 1 87 ? 5.413 -2.315 -0.386 1.00 94.94 87 ARG A N 1
ATOM 684 C CA . ARG A 1 87 ? 4.921 -2.475 -1.756 1.00 94.94 87 ARG A CA 1
ATOM 685 C C . ARG A 1 87 ? 5.014 -1.180 -2.564 1.00 94.94 87 ARG A C 1
ATOM 687 O O . ARG A 1 87 ? 5.384 -1.221 -3.733 1.00 94.94 87 ARG A O 1
ATOM 694 N N . ALA A 1 88 ? 4.683 -0.042 -1.957 1.00 96.19 88 ALA A N 1
ATOM 695 C CA . ALA A 1 88 ? 4.824 1.258 -2.605 1.00 96.19 88 ALA A CA 1
ATOM 696 C C . ALA A 1 88 ? 6.293 1.575 -2.921 1.00 96.19 88 ALA A C 1
ATOM 698 O O . ALA A 1 88 ? 6.593 2.001 -4.034 1.00 96.19 88 ALA A O 1
ATOM 699 N N . ASP A 1 89 ? 7.195 1.315 -1.974 1.00 96.62 89 ASP A N 1
ATOM 700 C CA . ASP A 1 89 ? 8.632 1.529 -2.153 1.00 96.62 89 ASP A CA 1
ATOM 701 C C . ASP A 1 89 ? 9.194 0.623 -3.263 1.00 96.62 89 ASP A C 1
ATOM 703 O O . ASP A 1 89 ? 9.890 1.105 -4.155 1.00 96.62 89 ASP A O 1
ATOM 707 N N . TYR A 1 90 ? 8.800 -0.653 -3.294 1.00 93.81 90 TYR A N 1
ATOM 708 C CA . TYR A 1 90 ? 9.183 -1.590 -4.352 1.00 93.81 90 TYR A CA 1
ATOM 709 C C . TYR A 1 90 ? 8.714 -1.141 -5.744 1.00 93.81 90 TYR A C 1
ATOM 711 O O . TYR A 1 90 ? 9.488 -1.148 -6.700 1.00 93.81 90 TYR A O 1
ATOM 719 N N . TYR A 1 91 ? 7.457 -0.706 -5.886 1.00 93.62 91 TYR A N 1
ATOM 720 C CA . TYR A 1 91 ? 6.968 -0.220 -7.179 1.00 93.62 91 TYR A CA 1
ATOM 721 C C . TYR A 1 91 ? 7.616 1.096 -7.605 1.00 93.62 91 TYR A C 1
ATOM 723 O O . TYR A 1 91 ? 7.799 1.312 -8.804 1.00 93.62 91 TYR A O 1
ATOM 731 N N . ALA A 1 92 ? 7.983 1.958 -6.657 1.00 96.62 92 ALA A N 1
ATOM 732 C CA . ALA A 1 92 ? 8.747 3.162 -6.954 1.00 96.62 92 ALA A CA 1
ATOM 733 C C . ALA A 1 92 ? 10.151 2.815 -7.476 1.00 96.62 92 ALA A C 1
ATOM 735 O O . ALA A 1 92 ? 10.576 3.375 -8.485 1.00 96.62 92 ALA A O 1
ATOM 736 N N . GLU A 1 93 ? 10.832 1.853 -6.846 1.00 95.12 93 GLU A N 1
ATOM 737 C CA . GLU A 1 93 ? 12.129 1.348 -7.307 1.00 95.12 93 GLU A CA 1
ATOM 738 C C . GLU A 1 93 ? 12.023 0.753 -8.716 1.00 95.12 93 GLU A C 1
ATOM 740 O O . GLU A 1 93 ? 12.761 1.160 -9.614 1.00 95.12 93 GLU A O 1
ATOM 745 N N . LEU A 1 94 ? 11.041 -0.123 -8.950 1.00 93.62 94 LEU A N 1
ATOM 746 C CA . LEU A 1 94 ? 10.772 -0.658 -10.282 1.00 93.62 94 LEU A CA 1
ATOM 747 C C . LEU A 1 94 ? 10.507 0.469 -11.290 1.00 93.62 94 LEU A C 1
ATOM 749 O O . LEU A 1 94 ? 11.041 0.451 -12.398 1.00 93.62 94 LEU A O 1
ATOM 753 N N . GLY A 1 95 ? 9.674 1.452 -10.947 1.00 93.44 95 GLY A N 1
ATOM 754 C CA . GLY A 1 95 ? 9.364 2.598 -11.808 1.00 93.44 95 GLY A CA 1
ATOM 755 C C . GLY A 1 95 ? 10.595 3.421 -12.203 1.00 93.44 95 GLY A C 1
ATOM 756 O O . GLY A 1 95 ? 10.604 4.001 -13.286 1.00 93.44 95 GLY A O 1
ATOM 757 N N . GLY A 1 96 ? 11.633 3.428 -11.364 1.00 94.31 96 GLY A N 1
ATOM 758 C CA . GLY A 1 96 ? 12.904 4.105 -11.622 1.00 94.31 96 GLY A CA 1
ATOM 759 C C . GLY A 1 96 ? 13.923 3.309 -12.449 1.00 94.31 96 GLY A C 1
ATOM 760 O O . GLY A 1 96 ? 14.916 3.892 -12.880 1.00 94.31 96 GLY A O 1
ATOM 761 N N . MET A 1 97 ? 13.713 2.009 -12.684 1.00 94.88 97 MET A N 1
ATOM 762 C CA . MET A 1 97 ? 14.646 1.166 -13.447 1.00 94.88 97 MET A CA 1
ATOM 763 C C . MET A 1 97 ? 14.559 1.402 -14.961 1.00 94.88 97 MET A C 1
ATOM 765 O O . MET A 1 97 ? 13.467 1.559 -15.518 1.00 94.88 97 MET A O 1
ATOM 769 N N . THR A 1 98 ? 15.704 1.325 -15.652 1.00 96.06 98 THR A N 1
ATOM 770 C CA . THR A 1 98 ? 15.731 1.241 -17.124 1.00 96.06 98 THR A CA 1
ATOM 771 C C . THR A 1 98 ? 15.200 -0.111 -17.613 1.00 96.06 98 THR A C 1
ATOM 773 O O . THR A 1 98 ? 15.038 -1.057 -16.836 1.00 96.06 98 THR A O 1
ATOM 776 N N . ALA A 1 99 ? 14.930 -0.232 -18.916 1.00 93.62 99 ALA A N 1
ATOM 777 C CA . ALA A 1 99 ? 14.416 -1.471 -19.502 1.00 93.62 99 ALA A CA 1
ATOM 778 C C . ALA A 1 99 ? 15.384 -2.654 -19.313 1.00 93.62 99 ALA A C 1
ATOM 780 O O . ALA A 1 99 ? 14.955 -3.757 -18.979 1.00 93.62 99 ALA A O 1
ATOM 781 N N . GLU A 1 100 ? 16.689 -2.420 -19.452 1.00 94.25 100 GLU A N 1
ATOM 782 C CA . GLU A 1 100 ? 17.731 -3.440 -19.288 1.00 94.25 100 GLU A CA 1
ATOM 783 C C . GLU A 1 100 ? 17.832 -3.903 -17.832 1.00 94.25 100 GLU A C 1
ATOM 785 O O . GLU A 1 100 ? 17.967 -5.095 -17.553 1.00 94.25 100 GLU A O 1
ATOM 790 N N . GLN A 1 101 ? 17.738 -2.961 -16.890 1.00 95.88 101 GLN A N 1
ATOM 791 C CA . GLN A 1 101 ? 17.748 -3.266 -15.461 1.00 95.88 101 GLN A CA 1
ATOM 792 C C . GLN A 1 101 ? 16.511 -4.066 -15.057 1.00 95.88 101 GLN A C 1
ATOM 794 O O . GLN A 1 101 ? 16.639 -5.045 -14.325 1.00 95.88 101 GLN A O 1
ATOM 799 N N . ARG A 1 102 ? 15.339 -3.698 -15.586 1.00 94.50 102 ARG A N 1
ATOM 800 C CA . ARG A 1 102 ? 14.091 -4.431 -15.358 1.00 94.50 102 ARG A CA 1
ATOM 801 C C . ARG A 1 102 ? 14.164 -5.852 -15.920 1.00 94.50 102 ARG A C 1
ATOM 803 O O . ARG A 1 102 ? 13.851 -6.788 -15.199 1.00 94.50 102 ARG A O 1
ATOM 810 N N . ALA A 1 103 ? 14.681 -6.033 -17.137 1.00 95.75 103 ALA A N 1
ATOM 811 C CA . ALA A 1 103 ? 14.874 -7.365 -17.714 1.00 95.75 103 ALA A CA 1
ATOM 812 C C . ALA A 1 103 ? 15.798 -8.243 -16.852 1.00 95.75 103 ALA A C 1
ATOM 814 O O . ALA A 1 103 ? 15.497 -9.408 -16.606 1.00 95.75 103 ALA A O 1
ATOM 815 N N . LYS A 1 104 ? 16.902 -7.683 -16.339 1.00 96.31 104 LYS A N 1
ATOM 816 C CA . LYS A 1 104 ? 17.801 -8.409 -15.429 1.00 96.31 104 LYS A CA 1
ATOM 817 C C . LYS A 1 104 ? 17.127 -8.751 -14.098 1.00 96.31 104 LYS A C 1
ATOM 819 O O . LYS A 1 104 ? 17.327 -9.849 -13.586 1.00 96.31 104 LYS A O 1
ATOM 824 N N . HIS A 1 105 ? 16.367 -7.813 -13.538 1.00 94.88 105 HIS A N 1
ATOM 825 C CA . HIS A 1 105 ? 15.600 -8.034 -12.318 1.00 94.88 105 HIS A CA 1
ATOM 826 C C . HIS A 1 105 ? 14.600 -9.186 -12.511 1.00 94.88 105 HIS A C 1
ATOM 828 O O . HIS A 1 105 ? 14.577 -10.105 -11.699 1.00 94.88 105 HIS A O 1
ATOM 834 N N . ASP A 1 106 ? 13.846 -9.192 -13.610 1.00 95.62 106 ASP A N 1
ATOM 835 C CA . ASP A 1 106 ? 12.828 -10.213 -13.884 1.00 95.62 106 ASP A CA 1
ATOM 836 C C . ASP A 1 106 ? 13.440 -11.605 -14.093 1.00 95.62 106 ASP A C 1
ATOM 838 O O . ASP A 1 106 ? 12.953 -12.573 -13.510 1.00 95.62 106 ASP A O 1
ATOM 842 N N . VAL A 1 107 ? 14.566 -11.702 -14.813 1.00 97.31 107 VAL A N 1
ATOM 843 C CA . VAL A 1 107 ? 15.331 -12.959 -14.934 1.00 97.31 107 VAL A CA 1
ATOM 844 C C . VAL A 1 107 ? 15.752 -13.478 -13.558 1.00 97.31 107 VAL A C 1
ATOM 846 O O . VAL A 1 107 ? 15.531 -14.646 -13.252 1.00 97.31 107 VAL A O 1
ATOM 849 N N . GLY A 1 108 ? 16.293 -12.610 -12.697 1.00 95.69 108 GLY A N 1
ATOM 850 C CA . GLY A 1 108 ? 16.687 -13.000 -11.341 1.00 95.69 108 GLY A CA 1
ATOM 851 C C . GLY A 1 108 ? 15.504 -13.458 -10.480 1.00 95.69 108 GLY A C 1
ATOM 852 O O . GLY A 1 108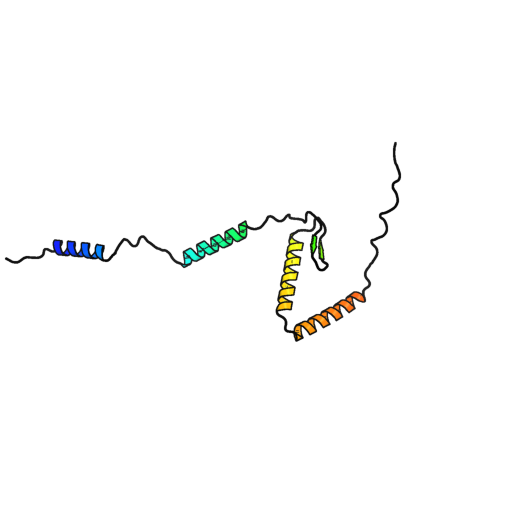 ? 15.630 -14.405 -9.703 1.00 95.69 108 GLY A O 1
ATOM 853 N N . ILE A 1 109 ? 14.335 -12.828 -10.634 1.00 94.56 109 ILE A N 1
ATOM 854 C CA . ILE A 1 109 ? 13.105 -13.255 -9.958 1.00 94.56 109 ILE A CA 1
ATOM 855 C C . ILE A 1 109 ? 12.645 -14.627 -10.459 1.00 94.56 109 ILE A C 1
ATOM 857 O O . ILE A 1 109 ? 12.230 -15.454 -9.647 1.00 94.56 109 ILE A O 1
ATOM 861 N N . ASP A 1 110 ? 12.704 -14.892 -11.760 1.00 96.06 110 ASP A N 1
ATOM 862 C CA . ASP A 1 110 ? 12.281 -16.175 -12.323 1.00 96.06 110 ASP A CA 1
ATOM 863 C C . ASP A 1 110 ? 13.234 -17.317 -11.947 1.00 96.06 110 ASP A C 1
ATOM 865 O O . ASP A 1 110 ? 12.775 -18.402 -11.580 1.00 96.06 110 ASP A O 1
ATOM 869 N N . GLU A 1 111 ? 14.542 -17.055 -11.911 1.00 96.38 111 GLU A N 1
ATOM 870 C CA . GLU A 1 111 ? 15.536 -17.978 -11.352 1.00 96.38 111 GLU A CA 1
ATOM 871 C C . GLU A 1 111 ? 15.244 -18.283 -9.875 1.00 96.38 111 GLU A C 1
ATOM 873 O O . GLU A 1 111 ? 15.193 -19.448 -9.470 1.00 96.38 111 GLU A O 1
ATOM 878 N N . PHE A 1 112 ? 14.970 -17.253 -9.069 1.00 92.81 112 PHE A N 1
ATOM 879 C CA . PHE A 1 112 ? 14.632 -17.425 -7.657 1.00 92.81 112 PHE A CA 1
ATOM 880 C C . PHE A 1 112 ? 13.329 -18.215 -7.458 1.00 92.81 112 PHE A C 1
ATOM 882 O O . PHE A 1 112 ? 13.265 -19.115 -6.617 1.00 92.81 112 PHE A O 1
ATOM 889 N N . LYS A 1 113 ? 12.289 -17.940 -8.256 1.00 92.81 113 LYS A N 1
ATOM 890 C CA . LYS A 1 113 ? 11.044 -18.726 -8.243 1.00 92.81 113 LYS A CA 1
ATOM 891 C C . LYS A 1 113 ? 11.306 -20.194 -8.571 1.00 92.81 113 LYS A C 1
ATOM 893 O O . LYS A 1 113 ? 10.736 -21.057 -7.905 1.00 92.81 113 LYS A O 1
ATOM 898 N N . ALA A 1 114 ? 12.166 -20.488 -9.546 1.00 94.00 114 ALA A N 1
ATOM 899 C CA . ALA A 1 114 ? 12.523 -21.861 -9.896 1.00 94.00 114 ALA A CA 1
ATOM 900 C C . ALA A 1 114 ? 13.218 -22.587 -8.728 1.00 94.00 114 ALA A C 1
ATOM 902 O O . ALA A 1 114 ? 12.901 -23.745 -8.451 1.00 94.00 114 ALA A O 1
ATOM 903 N N . MET A 1 115 ? 14.092 -21.898 -7.982 1.00 93.44 115 MET A N 1
ATOM 904 C CA . MET A 1 115 ? 14.717 -22.452 -6.770 1.00 93.44 115 MET A CA 1
ATOM 905 C C . MET A 1 115 ? 13.685 -22.805 -5.691 1.00 93.44 115 MET A C 1
ATOM 907 O O . MET A 1 115 ? 13.782 -23.858 -5.060 1.00 93.44 115 MET A O 1
ATOM 911 N N . LEU A 1 116 ? 12.682 -21.947 -5.486 1.00 90.62 116 LEU A N 1
ATOM 912 C CA . LEU A 1 116 ? 11.620 -22.194 -4.509 1.00 90.62 116 LEU A CA 1
ATOM 913 C C . LEU A 1 116 ? 10.698 -23.343 -4.927 1.00 90.62 116 LEU A C 1
ATOM 915 O O . LEU A 1 116 ? 10.333 -24.156 -4.089 1.00 90.62 116 LEU A O 1
ATOM 919 N N . GLN A 1 117 ? 10.352 -23.452 -6.211 1.00 83.25 117 GLN A N 1
ATOM 920 C CA . GLN A 1 117 ? 9.491 -24.527 -6.725 1.00 83.25 117 GLN A CA 1
ATOM 921 C C . GLN A 1 117 ? 10.144 -25.915 -6.636 1.00 83.25 117 GLN A C 1
ATOM 923 O O . GLN A 1 117 ? 9.440 -26.916 -6.518 1.00 83.25 117 GLN A O 1
ATOM 928 N N . GLY A 1 118 ? 11.479 -25.984 -6.627 1.00 64.62 118 GLY A N 1
ATOM 929 C CA . GLY A 1 118 ? 12.220 -27.211 -6.313 1.00 64.62 118 GLY A CA 1
ATOM 930 C C . GLY A 1 118 ? 12.073 -27.678 -4.856 1.00 64.62 118 GLY A C 1
ATOM 931 O O . GLY A 1 118 ? 12.420 -28.814 -4.543 1.00 64.62 118 GLY A O 1
ATOM 932 N N . SER A 1 119 ? 11.533 -26.830 -3.974 1.00 60.91 119 SER A N 1
ATOM 933 C CA . SER A 1 119 ? 11.208 -27.133 -2.579 1.00 60.91 119 SER A CA 1
ATOM 934 C C . SER A 1 119 ? 9.685 -27.286 -2.463 1.00 60.91 119 SER A C 1
ATOM 936 O O . SER A 1 119 ? 8.961 -26.299 -2.380 1.00 60.91 119 SER A O 1
ATOM 938 N N . GLN A 1 120 ? 9.169 -28.516 -2.542 1.00 51.97 120 GLN A N 1
ATOM 939 C CA . GLN A 1 120 ? 7.723 -28.790 -2.566 1.00 51.97 120 GLN A CA 1
ATOM 940 C C . GLN A 1 120 ? 6.949 -28.089 -1.423 1.00 51.97 120 GLN A C 1
ATOM 942 O O . GLN A 1 120 ? 7.415 -28.084 -0.281 1.00 51.97 120 GLN A O 1
ATOM 947 N N . PRO A 1 121 ? 5.745 -27.548 -1.692 1.00 52.38 121 PRO A N 1
ATOM 948 C CA . PRO A 1 121 ? 4.867 -27.016 -0.658 1.00 52.38 121 PRO A CA 1
ATOM 949 C C . PRO A 1 121 ? 4.213 -28.155 0.137 1.00 52.38 121 PRO A C 1
ATOM 951 O O . PRO A 1 121 ? 3.687 -29.102 -0.444 1.00 52.38 121 PRO A O 1
ATOM 954 N N . VAL A 1 122 ? 4.190 -28.033 1.468 1.00 49.09 122 VAL A N 1
ATOM 955 C CA . VAL A 1 122 ? 3.318 -28.837 2.338 1.00 49.09 122 VAL A CA 1
ATOM 956 C C . VAL A 1 122 ? 1.875 -28.412 2.058 1.00 49.09 122 VAL A C 1
ATOM 958 O O . VAL A 1 122 ? 1.376 -27.431 2.608 1.00 49.09 122 VAL A O 1
ATOM 961 N N . SER A 1 123 ? 1.235 -29.114 1.130 1.00 57.69 123 SER A N 1
ATOM 962 C CA . SER A 1 123 ? -0.212 -29.139 0.973 1.00 57.69 123 SER A CA 1
ATOM 963 C C . SER A 1 123 ? -0.727 -30.216 1.916 1.00 57.69 123 SER A C 1
ATOM 965 O O . SER A 1 123 ? -0.300 -31.351 1.784 1.00 57.69 123 SER A O 1
ATOM 967 N N . ASP A 1 124 ? -1.507 -29.819 2.921 1.00 50.59 124 ASP A N 1
ATOM 968 C CA . ASP A 1 124 ? -2.611 -30.594 3.503 1.00 50.59 124 ASP A CA 1
ATOM 969 C C . ASP A 1 124 ? -3.207 -29.768 4.647 1.00 50.59 124 ASP A C 1
ATOM 971 O O . ASP A 1 124 ? -2.774 -29.819 5.801 1.00 50.59 124 ASP A O 1
ATOM 975 N N . ARG A 1 125 ? -4.198 -28.932 4.323 1.00 50.44 125 ARG A N 1
ATOM 976 C CA . ARG A 1 125 ? -5.106 -28.391 5.342 1.00 50.44 125 ARG A CA 1
ATOM 977 C C . ARG A 1 125 ? -6.516 -28.133 4.825 1.00 50.44 125 ARG A C 1
ATOM 979 O O . ARG A 1 125 ? -7.158 -27.190 5.273 1.00 50.44 125 ARG A O 1
ATOM 986 N N . ASP A 1 126 ? -6.991 -29.008 3.946 1.00 49.19 126 ASP A N 1
ATOM 987 C CA . ASP A 1 126 ? -8.400 -29.100 3.565 1.00 49.19 126 ASP A CA 1
ATOM 988 C C . ASP A 1 126 ? -8.822 -30.572 3.504 1.00 49.19 126 ASP A C 1
ATOM 990 O O . ASP A 1 126 ? -8.963 -31.140 2.435 1.00 49.19 126 ASP A O 1
ATOM 994 N N . GLU A 1 127 ? -9.000 -31.198 4.671 1.00 50.03 127 GLU A N 1
ATOM 995 C CA . GLU A 1 127 ? -9.881 -32.363 4.848 1.00 50.03 127 GLU A CA 1
ATOM 996 C C . GLU A 1 127 ? -10.088 -32.618 6.352 1.00 50.03 127 GLU A C 1
ATOM 998 O O . GLU A 1 127 ? -9.299 -33.298 6.997 1.00 50.03 127 GLU A O 1
ATOM 1003 N N . LEU A 1 128 ? -11.096 -31.957 6.940 1.00 43.59 128 LEU A N 1
ATOM 1004 C CA . LEU A 1 128 ? -12.072 -32.523 7.894 1.00 43.59 128 LEU A CA 1
ATOM 1005 C C . LEU A 1 128 ? -12.900 -31.384 8.518 1.00 43.59 128 LEU A C 1
ATOM 1007 O O . LEU A 1 128 ? -12.716 -30.983 9.667 1.00 43.59 128 LEU A O 1
ATOM 1011 N N . ARG A 1 129 ? -13.848 -30.848 7.750 1.00 42.59 129 ARG A N 1
ATOM 1012 C CA . ARG A 1 129 ? -15.023 -30.179 8.320 1.00 42.59 129 ARG A CA 1
ATOM 1013 C C . ARG A 1 129 ? -16.253 -30.549 7.506 1.00 42.59 129 ARG A C 1
ATOM 1015 O O . ARG A 1 129 ? -16.885 -29.695 6.905 1.00 42.59 129 ARG A O 1
ATOM 1022 N N . GLU A 1 130 ? -16.582 -31.830 7.515 1.00 44.41 130 GLU A N 1
ATOM 1023 C CA . GLU A 1 130 ? -17.947 -32.303 7.305 1.00 44.41 130 GLU A CA 1
ATOM 1024 C C . GLU A 1 130 ? -18.057 -33.739 7.817 1.00 44.41 130 GLU A C 1
ATOM 1026 O O . GLU A 1 130 ? -17.129 -34.514 7.609 1.00 44.41 130 GLU A O 1
ATOM 1031 N N . GLN A 1 131 ? -19.195 -34.059 8.449 1.00 40.41 131 GLN A N 1
ATOM 1032 C CA . GLN A 1 131 ? -19.528 -35.264 9.239 1.00 40.41 131 GLN A CA 1
ATOM 1033 C C . GLN A 1 131 ? -19.187 -35.092 10.733 1.00 40.41 131 GLN A C 1
ATOM 1035 O O . GLN A 1 131 ? -18.031 -34.972 11.105 1.00 40.41 131 GLN A O 1
ATOM 1040 N N . THR A 1 132 ? -20.124 -35.021 11.676 1.00 37.41 132 THR A N 1
ATOM 1041 C CA . THR A 1 132 ? -21.556 -35.341 11.673 1.00 37.41 132 THR A CA 1
ATOM 1042 C C . THR A 1 132 ? -22.244 -34.533 12.773 1.00 37.41 132 THR A C 1
ATOM 1044 O O . THR A 1 132 ? -21.758 -34.491 13.903 1.00 37.41 132 THR A O 1
ATOM 1047 N N . GLY A 1 133 ? -23.405 -33.953 12.457 1.00 47.06 133 GLY A N 1
ATOM 1048 C CA . GLY A 1 133 ? -24.434 -33.740 13.466 1.00 47.06 133 GLY A CA 1
ATOM 1049 C C . GLY A 1 133 ? -24.827 -35.092 14.062 1.00 47.06 133 GLY A C 1
ATOM 1050 O O . GLY A 1 133 ? -25.026 -36.060 13.329 1.00 47.06 133 GLY A O 1
ATOM 1051 N N . GLY A 1 134 ? -24.870 -35.152 15.383 1.00 41.66 134 GLY A N 1
ATOM 1052 C CA . GLY A 1 134 ? -25.332 -36.295 16.150 1.00 41.66 134 GLY A CA 1
ATOM 1053 C C . GLY A 1 134 ? -25.853 -35.765 17.474 1.00 41.66 134 GLY A C 1
ATOM 1054 O O . GLY A 1 134 ? -25.104 -35.152 18.232 1.00 41.66 134 GLY A O 1
ATOM 1055 N N . ASP A 1 135 ? -27.152 -35.925 17.662 1.00 40.00 135 ASP A N 1
ATOM 1056 C CA . ASP A 1 135 ? -27.946 -35.512 18.807 1.00 40.00 135 ASP A CA 1
ATOM 1057 C C . ASP A 1 135 ? -27.350 -35.956 20.148 1.00 40.00 135 ASP A C 1
ATOM 1059 O O . ASP A 1 135 ? -26.962 -37.111 20.310 1.00 40.00 135 ASP A O 1
ATOM 1063 N N . CYS A 1 136 ? -27.383 -35.064 21.139 1.00 41.53 136 CYS A N 1
ATOM 1064 C CA . CYS A 1 136 ? -27.325 -35.440 22.550 1.00 41.53 136 CYS A CA 1
ATOM 1065 C C . CYS A 1 136 ? -28.370 -34.614 23.307 1.00 41.53 136 CYS A C 1
ATOM 1067 O O . CYS A 1 136 ? -28.070 -33.562 23.868 1.00 41.53 136 CYS A O 1
ATOM 1069 N N . GLU A 1 137 ? -29.607 -35.103 23.267 1.00 46.09 137 GLU A N 1
ATOM 1070 C CA . GLU A 1 137 ? -30.688 -34.761 24.187 1.00 46.09 137 GLU A CA 1
ATOM 1071 C C . GLU A 1 137 ? -30.679 -35.784 25.338 1.00 46.09 137 GLU A C 1
ATOM 1073 O O . GLU A 1 137 ? -30.856 -36.980 25.095 1.00 46.09 137 GLU A O 1
ATOM 1078 N N . SER A 1 138 ? -30.421 -35.327 26.570 1.00 51.31 138 SER A N 1
ATOM 1079 C CA . SER A 1 138 ? -30.982 -35.787 27.865 1.00 51.31 138 SER A CA 1
ATOM 1080 C C . SER A 1 138 ? -30.282 -35.087 29.027 1.00 51.31 138 SER A C 1
ATOM 1082 O O . SER A 1 138 ? -29.038 -35.187 29.113 1.00 51.31 138 SER A O 1
#

Radius of gyration: 38.48 Å; chains: 1; bounding box: 49×133×47 Å